Protein AF-A0A7S2FJP3-F1 (afdb_monomer_lite)

Sequence (170 aa):
MGTSWVWESLALGKLGFIDVAELRDFDWNAQHQTYGTPLIAILLGKLCKKGDSDSDSDSADEDNILIDFVTNNQAQKQARLDLLKLAVQRGADPNVKAPQSFSCTRQWWKIGAADIQESKTRTITFRDFSAFSVVVKCVETFELMESVHDWKAECEFLESAMRILNSYSG

pLDDT: mean 87.48, std 15.03, range [44.12, 98.56]

Foldseek 3Di:
DDCVVVLLCLLLLVLVVNVPDPCVVPDQLDADLEQFGSLSSLAQHDFAFDPPPPDPDPDPCRPTDGRHCVPDDPVSLVSSLVSLLVSLVVPNQQQRWHDQSHKDKDKDWDDDPPPQDIDIFDIDIGGRDGSLRVLVVVLVRVVVCCVRDPCPSVNVSSVSSVVSNVVRDD

Radius of gyration: 16.41 Å; chains: 1; bounding box: 38×40×43 Å

Secondary structure (DSSP, 8-state):
--THHHHHHHHTT-HHHHHHS--TT--TT--BTTTBSHHHHHHH-EEE-TTTTT-----S---PEEESTTT--HHHHHHHHHHHHHHHHTT--TTPBPPTT--EEE--EEPPSTTS--EEPPPEEESS-BHHHHHHHHHHHHHTTTTTS--HHHHHHHHHHHHHHHT---

Structure (mmCIF, N/CA/C/O backbone):
data_AF-A0A7S2FJP3-F1
#
_entry.id   AF-A0A7S2FJP3-F1
#
loop_
_atom_site.group_PDB
_atom_site.id
_atom_site.type_symbol
_atom_site.label_atom_id
_atom_site.label_alt_id
_atom_site.label_comp_id
_atom_site.label_asym_id
_atom_site.label_entity_id
_atom_site.label_seq_id
_atom_site.pdbx_PDB_ins_code
_atom_site.Cartn_x
_atom_site.Cartn_y
_atom_site.Cartn_z
_atom_site.occupancy
_atom_site.B_iso_or_equiv
_atom_site.auth_seq_id
_atom_site.auth_comp_id
_atom_site.auth_asym_id
_atom_site.auth_atom_id
_atom_site.pdbx_PDB_model_num
ATOM 1 N N . MET A 1 1 ? -7.120 -13.353 21.580 1.00 44.78 1 MET A N 1
ATOM 2 C CA . MET A 1 1 ? -6.351 -13.789 20.395 1.00 44.78 1 MET A CA 1
ATOM 3 C C . MET A 1 1 ? -6.359 -12.626 19.424 1.00 44.78 1 MET A C 1
ATOM 5 O O . MET A 1 1 ? -7.431 -12.235 18.989 1.00 44.78 1 MET A O 1
ATOM 9 N N . GLY A 1 2 ? -5.214 -11.957 19.282 1.00 60.50 2 GLY A N 1
ATOM 10 C CA . GLY A 1 2 ? -5.136 -10.593 18.752 1.00 60.50 2 GLY A CA 1
ATOM 11 C C . GLY A 1 2 ? -5.492 -10.485 17.272 1.00 60.50 2 GLY A C 1
ATOM 12 O O . GLY A 1 2 ? -5.349 -11.443 16.517 1.00 60.50 2 GLY A O 1
ATOM 13 N N . THR A 1 3 ? -5.884 -9.285 16.851 1.00 76.94 3 THR A N 1
ATOM 14 C CA . THR A 1 3 ? -6.201 -8.868 15.471 1.00 76.94 3 THR A CA 1
ATOM 15 C C . THR A 1 3 ? -5.031 -9.005 14.477 1.00 76.94 3 THR A C 1
ATOM 17 O O . THR A 1 3 ? -5.090 -8.476 13.373 1.00 76.94 3 THR A O 1
ATOM 20 N N . SER A 1 4 ? -3.966 -9.739 14.825 1.00 85.81 4 SER A N 1
ATOM 21 C CA . SER A 1 4 ? -2.765 -9.951 14.006 1.00 85.81 4 SER A CA 1
ATOM 22 C C . SER A 1 4 ? -3.095 -10.518 12.626 1.00 85.81 4 SER A C 1
ATOM 24 O O . SER A 1 4 ? -2.546 -10.059 11.631 1.00 85.81 4 SER A O 1
ATOM 26 N N . TRP A 1 5 ? -4.035 -11.462 12.542 1.00 91.69 5 TRP A N 1
ATOM 27 C CA . TRP A 1 5 ? -4.440 -12.055 11.264 1.00 91.69 5 TRP A CA 1
ATOM 28 C C . TRP A 1 5 ? -5.091 -11.025 10.320 1.00 91.69 5 TRP A C 1
ATOM 30 O O . TRP A 1 5 ? -4.965 -11.145 9.099 1.00 91.69 5 TRP A O 1
ATOM 40 N N . VAL A 1 6 ? -5.755 -9.996 10.871 1.00 94.88 6 VAL A N 1
ATOM 41 C CA . VAL A 1 6 ? -6.368 -8.907 10.093 1.00 94.88 6 VAL A CA 1
ATOM 42 C C . VAL A 1 6 ? -5.268 -8.116 9.405 1.00 94.88 6 VAL A C 1
ATOM 44 O O . VAL A 1 6 ? -5.299 -7.949 8.192 1.00 94.88 6 VAL A O 1
ATOM 47 N N . TRP A 1 7 ? -4.246 -7.707 10.158 1.00 95.75 7 TRP A N 1
ATOM 48 C CA . TRP A 1 7 ? -3.090 -6.986 9.627 1.00 95.75 7 TRP A CA 1
ATOM 49 C C . TRP A 1 7 ? -2.373 -7.745 8.513 1.00 95.75 7 TRP A C 1
ATOM 51 O O . TRP A 1 7 ? -2.035 -7.167 7.480 1.00 95.75 7 TRP A O 1
ATOM 61 N N . GLU A 1 8 ? -2.184 -9.050 8.690 1.00 94.88 8 GLU A N 1
ATOM 62 C CA . GLU A 1 8 ? -1.587 -9.897 7.659 1.00 94.88 8 GLU A CA 1
ATOM 63 C C . GLU A 1 8 ? -2.459 -9.989 6.412 1.00 94.88 8 GLU A C 1
ATOM 65 O O . GLU A 1 8 ? -1.959 -9.862 5.297 1.00 94.88 8 GLU A O 1
ATOM 70 N N . SER A 1 9 ? -3.768 -10.157 6.591 1.00 95.50 9 SER A N 1
ATOM 71 C CA . SER A 1 9 ? -4.726 -10.221 5.488 1.00 95.50 9 SER A CA 1
ATOM 72 C C . SER A 1 9 ? -4.775 -8.907 4.704 1.00 95.50 9 SER A C 1
ATOM 74 O O . SER A 1 9 ? -4.805 -8.933 3.472 1.00 95.50 9 SER A O 1
ATOM 76 N N . LEU A 1 10 ? -4.706 -7.767 5.401 1.00 97.31 10 LEU A N 1
ATOM 77 C CA . LEU A 1 10 ? -4.586 -6.439 4.799 1.00 97.31 10 LEU A CA 1
ATOM 78 C C . LEU A 1 10 ? -3.302 -6.325 3.970 1.00 97.31 10 LEU A C 1
ATOM 80 O O . LEU A 1 10 ? -3.359 -5.996 2.784 1.00 97.31 10 LEU A O 1
ATOM 84 N N . ALA A 1 11 ? -2.154 -6.674 4.553 1.00 97.12 11 ALA A N 1
ATOM 85 C CA . ALA A 1 11 ? -0.864 -6.593 3.873 1.00 97.12 11 ALA A CA 1
ATOM 86 C C . ALA A 1 11 ? -0.758 -7.546 2.667 1.00 97.12 11 ALA A C 1
ATOM 88 O O . ALA A 1 11 ? -0.177 -7.211 1.634 1.00 97.12 11 ALA A O 1
ATOM 89 N N . LEU A 1 12 ? -1.383 -8.718 2.740 1.00 95.81 12 LEU A N 1
ATOM 90 C CA . LEU A 1 12 ? -1.424 -9.687 1.646 1.00 95.81 12 LEU A CA 1
ATOM 91 C C . LEU A 1 12 ? -2.493 -9.380 0.580 1.00 95.81 12 LEU A C 1
ATOM 93 O O . LEU A 1 12 ? -2.575 -10.114 -0.405 1.00 95.81 12 LEU A O 1
ATOM 97 N N . GLY A 1 13 ? -3.311 -8.334 0.752 1.00 95.75 13 GLY A N 1
ATOM 98 C CA . GLY A 1 13 ? -4.371 -7.976 -0.197 1.00 95.75 13 GLY A CA 1
ATOM 99 C C . GLY A 1 13 ? -5.520 -8.992 -0.251 1.00 95.75 13 GLY A C 1
ATOM 100 O O . GLY A 1 13 ? -6.121 -9.204 -1.303 1.00 95.75 13 GLY A O 1
ATOM 101 N N . LYS A 1 14 ? -5.818 -9.675 0.861 1.00 93.81 14 LYS A N 1
ATOM 102 C CA . LYS A 1 14 ? -6.804 -10.768 0.941 1.00 93.81 14 LYS A CA 1
ATOM 103 C C . LYS A 1 14 ? -8.235 -10.242 1.108 1.00 93.81 14 LYS A C 1
ATOM 105 O O . LYS A 1 14 ? -8.878 -10.500 2.124 1.00 93.81 14 LYS A O 1
ATOM 110 N N . LEU A 1 15 ? -8.748 -9.547 0.089 1.00 92.75 15 LEU A N 1
ATOM 111 C CA . LEU A 1 15 ? -10.088 -8.939 0.100 1.00 92.75 15 LEU A CA 1
ATOM 112 C C . LEU A 1 15 ? -11.187 -9.911 0.550 1.00 92.75 15 LEU A C 1
ATOM 114 O O . LEU A 1 15 ? -11.931 -9.593 1.468 1.00 92.75 15 LEU A O 1
ATOM 118 N N . GLY A 1 16 ? -11.243 -11.113 -0.034 1.00 87.75 16 GLY A N 1
ATOM 119 C CA . GLY A 1 16 ? -12.301 -12.084 0.267 1.00 87.75 16 GLY A CA 1
ATOM 120 C C . GLY A 1 16 ? -12.361 -12.533 1.731 1.00 87.75 16 GLY A C 1
ATOM 121 O O . GLY A 1 16 ? -13.436 -12.867 2.205 1.00 87.75 16 GLY A O 1
ATOM 122 N N . PHE A 1 17 ? -11.239 -12.507 2.461 1.00 87.75 17 PHE A N 1
ATOM 123 C CA . PHE A 1 17 ? -11.218 -12.814 3.897 1.00 87.75 17 PHE A CA 1
ATOM 124 C C . PHE A 1 17 ? -11.699 -11.634 4.744 1.00 87.75 17 PHE A C 1
ATOM 126 O O . PHE A 1 17 ? -12.381 -11.835 5.742 1.00 87.75 17 PHE A O 1
ATOM 133 N N . ILE A 1 18 ? -11.339 -10.409 4.353 1.00 90.00 18 ILE A N 1
ATOM 134 C CA . ILE A 1 18 ? -11.697 -9.189 5.085 1.00 90.00 18 ILE A CA 1
ATOM 135 C C . ILE A 1 18 ? -13.170 -8.827 4.879 1.00 90.00 18 ILE A C 1
ATOM 137 O O . ILE A 1 18 ? -13.827 -8.412 5.828 1.00 90.00 18 ILE A O 1
ATOM 141 N N . ASP A 1 19 ? -13.692 -8.999 3.665 1.00 86.06 19 ASP A N 1
ATOM 142 C CA . ASP A 1 19 ? -15.058 -8.604 3.309 1.00 86.06 19 ASP A CA 1
ATOM 143 C C . ASP A 1 19 ? -16.120 -9.411 4.074 1.00 86.06 19 ASP A C 1
ATOM 145 O O . ASP A 1 19 ? -17.102 -8.858 4.568 1.00 86.06 19 ASP A O 1
ATOM 149 N N . VAL A 1 20 ? -15.879 -10.713 4.258 1.00 83.38 20 VAL A N 1
ATOM 150 C CA . VAL A 1 20 ? -16.785 -11.610 4.998 1.00 83.38 20 VAL A CA 1
ATOM 151 C C . VAL A 1 20 ? -16.563 -11.591 6.511 1.00 83.38 20 VAL A C 1
ATOM 153 O O . VAL A 1 20 ? -17.386 -12.121 7.257 1.00 83.38 20 VAL A O 1
ATOM 156 N N . ALA A 1 21 ? -15.449 -11.028 6.980 1.00 86.12 21 ALA A N 1
ATOM 157 C CA . ALA A 1 21 ? -15.130 -11.003 8.397 1.00 86.12 21 ALA A CA 1
ATOM 158 C C . ALA A 1 21 ? -15.916 -9.914 9.135 1.00 86.12 21 ALA A C 1
ATOM 160 O O . ALA A 1 21 ? -15.996 -8.755 8.716 1.00 86.12 21 ALA A O 1
ATOM 161 N N . GLU A 1 22 ? -16.439 -10.263 10.309 1.00 84.62 22 GLU A N 1
ATOM 162 C CA . GLU A 1 22 ? -17.074 -9.295 11.194 1.00 84.62 22 GLU A CA 1
ATOM 163 C C . GLU A 1 22 ? -16.008 -8.493 11.957 1.00 84.62 22 GLU A C 1
ATOM 165 O O . GLU A 1 22 ? -15.572 -8.850 13.046 1.00 84.62 22 GLU A O 1
ATOM 170 N N . LEU A 1 23 ? -15.562 -7.396 11.346 1.00 87.31 23 LEU A N 1
ATOM 171 C CA . LEU A 1 23 ? -14.504 -6.516 11.857 1.00 87.31 23 LEU A CA 1
ATOM 172 C C . LEU A 1 23 ? -15.057 -5.259 12.545 1.00 87.31 23 LEU A C 1
ATOM 174 O O . LEU A 1 23 ? -14.519 -4.169 12.366 1.00 87.31 23 LEU A O 1
ATOM 178 N N . ARG A 1 24 ? -16.158 -5.387 13.299 1.00 82.31 24 ARG A N 1
ATOM 179 C CA . ARG A 1 24 ? -16.790 -4.238 13.983 1.00 82.31 24 ARG A CA 1
ATOM 180 C C . ARG A 1 24 ? -15.873 -3.601 15.024 1.00 82.31 24 ARG A C 1
ATOM 182 O O . ARG A 1 24 ? -15.853 -2.384 15.142 1.00 82.31 24 ARG A O 1
ATOM 189 N N . ASP A 1 25 ? -15.096 -4.428 15.717 1.00 86.88 25 ASP A N 1
ATOM 190 C CA . ASP A 1 25 ? -14.187 -3.994 16.782 1.00 86.88 25 ASP A CA 1
ATOM 191 C C . ASP A 1 25 ? -12.763 -3.714 16.273 1.00 86.88 25 ASP A C 1
ATOM 193 O O . ASP A 1 25 ? -11.869 -3.387 17.054 1.00 86.88 25 ASP A O 1
ATOM 197 N N . PHE A 1 26 ? -12.514 -3.880 14.968 1.00 93.56 26 PHE A N 1
ATOM 198 C CA . PHE A 1 26 ? -11.219 -3.547 14.392 1.00 93.56 26 PHE A CA 1
ATOM 199 C C . PHE A 1 26 ? -11.119 -2.034 14.209 1.00 93.56 26 PHE A C 1
ATOM 201 O O . PHE A 1 26 ? -11.874 -1.437 13.442 1.00 93.56 26 PHE A O 1
ATOM 208 N N . ASP A 1 27 ? -10.163 -1.422 14.899 1.00 95.75 27 ASP A N 1
ATOM 209 C CA . ASP A 1 27 ? -9.850 -0.011 14.726 1.00 95.75 27 ASP A CA 1
ATOM 210 C C . ASP A 1 27 ? -9.119 0.213 13.390 1.00 95.75 27 ASP A C 1
ATOM 212 O O . ASP A 1 27 ? -7.941 -0.113 13.225 1.00 95.75 27 ASP A O 1
ATOM 216 N N . TRP A 1 28 ? -9.837 0.792 12.426 1.00 96.19 28 TRP A N 1
ATOM 217 C CA . TRP A 1 28 ? -9.341 1.116 11.086 1.00 96.19 28 TRP A CA 1
ATOM 218 C C . TRP A 1 28 ? -8.311 2.257 11.058 1.00 96.19 28 TRP A C 1
ATOM 220 O O . TRP A 1 28 ? -7.692 2.491 10.019 1.00 96.19 28 TRP A O 1
ATOM 230 N N . ASN A 1 29 ? -8.082 2.916 12.195 1.00 97.06 29 ASN A N 1
ATOM 231 C CA . ASN A 1 29 ? -7.054 3.935 12.400 1.00 97.06 29 ASN A CA 1
ATOM 232 C C . ASN A 1 29 ? -5.948 3.471 13.357 1.00 97.06 29 ASN A C 1
ATOM 234 O O . ASN A 1 29 ? -5.076 4.262 13.727 1.00 97.06 29 ASN A O 1
ATOM 238 N N . ALA A 1 30 ? -5.948 2.188 13.730 1.00 96.56 30 ALA A N 1
ATOM 239 C CA . ALA A 1 30 ? -4.948 1.631 14.621 1.00 96.56 30 ALA A CA 1
ATOM 240 C C . ALA A 1 30 ? -3.529 1.801 14.065 1.00 96.56 30 ALA A C 1
ATOM 242 O O . ALA A 1 30 ? -3.273 1.746 12.860 1.00 96.56 30 ALA A O 1
ATOM 243 N N . GLN A 1 31 ? -2.579 1.941 14.981 1.00 96.06 31 GLN A N 1
ATOM 244 C CA . GLN A 1 31 ? -1.157 2.004 14.677 1.00 96.06 31 GLN A CA 1
ATOM 245 C C . GLN A 1 31 ? -0.485 0.672 15.019 1.00 96.06 31 GLN A C 1
ATOM 247 O O . GLN A 1 31 ? -0.681 0.120 16.100 1.00 96.06 31 GLN A O 1
ATOM 252 N N . HIS A 1 32 ? 0.343 0.161 14.109 1.00 95.38 32 HIS A N 1
ATOM 253 C CA . HIS A 1 32 ? 1.038 -1.113 14.260 1.00 95.38 32 HIS A CA 1
ATOM 254 C C . HIS A 1 32 ? 2.523 -0.980 13.918 1.00 95.38 32 HIS A C 1
ATOM 256 O O . HIS A 1 32 ? 2.885 -0.512 12.841 1.00 95.38 32 HIS A O 1
ATOM 262 N N . GLN A 1 33 ? 3.401 -1.466 14.799 1.00 94.56 33 GLN A N 1
ATOM 263 C CA . GLN A 1 33 ? 4.860 -1.345 14.640 1.00 94.56 33 GLN A CA 1
ATOM 264 C C . GLN A 1 33 ? 5.405 -1.981 13.347 1.00 94.56 33 GLN A C 1
ATOM 266 O O . GLN A 1 33 ? 6.390 -1.511 12.794 1.00 94.56 33 GLN A O 1
ATOM 271 N N . THR A 1 34 ? 4.759 -3.036 12.842 1.00 93.56 34 THR A N 1
ATOM 272 C CA . THR A 1 34 ? 5.198 -3.757 11.629 1.00 93.56 34 THR A CA 1
ATOM 273 C C . THR A 1 34 ? 4.519 -3.267 10.352 1.00 93.56 34 THR A C 1
ATOM 275 O O . THR A 1 34 ? 5.114 -3.341 9.284 1.00 93.56 34 THR A O 1
ATOM 278 N N . TYR A 1 35 ? 3.278 -2.781 10.445 1.00 95.94 35 TYR A N 1
ATOM 279 C CA . TYR A 1 35 ? 2.415 -2.543 9.277 1.00 95.94 35 TYR A CA 1
ATOM 280 C C . TYR A 1 35 ? 2.033 -1.067 9.096 1.00 95.94 35 TYR A C 1
ATOM 282 O O . TYR A 1 35 ? 1.489 -0.696 8.061 1.00 95.94 35 TYR A O 1
ATOM 290 N N . GLY A 1 36 ? 2.340 -0.211 10.073 1.00 96.94 36 GLY A N 1
ATOM 291 C CA . GLY A 1 36 ? 2.026 1.210 10.039 1.00 96.94 36 GLY A CA 1
ATOM 292 C C . GLY A 1 36 ? 0.577 1.451 10.436 1.00 96.94 36 GLY A C 1
ATOM 293 O O . GLY A 1 36 ? 0.259 1.439 11.620 1.00 96.94 36 GLY A O 1
ATOM 294 N N . THR A 1 37 ? -0.285 1.651 9.446 1.00 98.00 37 THR A N 1
ATOM 295 C CA . THR A 1 37 ? -1.746 1.789 9.577 1.00 98.00 37 THR A CA 1
ATOM 296 C C . THR A 1 37 ? -2.427 0.805 8.623 1.00 98.00 37 THR A C 1
ATOM 298 O O . THR A 1 37 ? -1.746 0.271 7.740 1.00 98.00 37 THR A O 1
ATOM 301 N N . PRO A 1 38 ? -3.740 0.529 8.734 1.00 98.00 38 PRO A N 1
ATOM 302 C CA . PRO A 1 38 ? -4.405 -0.428 7.847 1.00 98.00 38 PRO A CA 1
ATOM 303 C C . PRO A 1 38 ? -4.232 -0.085 6.362 1.00 98.00 38 PRO A C 1
ATOM 305 O O . PRO A 1 38 ? -3.941 -0.963 5.553 1.00 98.00 38 PRO A O 1
ATOM 308 N N . LEU A 1 39 ? -4.303 1.203 6.010 1.00 98.56 39 LEU A N 1
ATOM 309 C CA . LEU A 1 39 ? -4.079 1.676 4.641 1.00 98.56 39 LEU A CA 1
ATOM 310 C C . LEU A 1 39 ? -2.622 1.491 4.189 1.00 98.56 39 LEU A C 1
ATOM 312 O O . LEU A 1 39 ? -2.381 1.036 3.072 1.00 98.56 39 LEU A O 1
ATOM 316 N N . ILE A 1 40 ? -1.642 1.781 5.055 1.00 98.50 40 ILE A N 1
ATOM 317 C CA . ILE A 1 40 ? -0.216 1.566 4.747 1.00 98.50 40 ILE A CA 1
ATOM 318 C C . ILE A 1 40 ? 0.086 0.074 4.574 1.00 98.50 40 ILE A C 1
ATOM 320 O O . ILE A 1 40 ? 0.838 -0.284 3.668 1.00 98.50 40 ILE A O 1
ATOM 324 N N . ALA A 1 41 ? -0.533 -0.795 5.378 1.00 98.06 41 ALA A N 1
ATOM 325 C CA . ALA A 1 41 ? -0.404 -2.242 5.252 1.00 98.06 41 ALA A CA 1
ATOM 326 C C . ALA A 1 41 ? -0.842 -2.711 3.856 1.00 98.06 41 ALA A C 1
ATOM 328 O O . ALA A 1 41 ? -0.089 -3.403 3.170 1.00 98.06 41 ALA A O 1
ATOM 329 N N . ILE A 1 42 ? -2.026 -2.277 3.403 1.00 98.38 42 ILE A N 1
ATOM 330 C CA . ILE A 1 42 ? -2.559 -2.621 2.076 1.00 98.38 42 ILE A CA 1
ATOM 331 C C . ILE A 1 42 ? -1.639 -2.110 0.955 1.00 98.38 42 ILE A C 1
ATOM 333 O O . ILE A 1 42 ? -1.420 -2.827 -0.025 1.00 98.38 42 ILE A O 1
ATOM 337 N N . LEU A 1 43 ? -1.089 -0.899 1.096 1.00 98.25 43 LEU A N 1
ATOM 338 C CA . LEU A 1 43 ? -0.212 -0.279 0.098 1.00 98.25 43 LEU A CA 1
ATOM 339 C C . LEU A 1 43 ? 1.162 -0.956 0.009 1.00 98.25 43 LEU A C 1
ATOM 341 O O . LEU A 1 43 ? 1.591 -1.320 -1.080 1.00 98.25 43 LEU A O 1
ATOM 345 N N . LEU A 1 44 ? 1.868 -1.116 1.131 1.00 97.00 44 LEU A N 1
ATOM 346 C CA . LEU A 1 44 ? 3.276 -1.547 1.147 1.00 97.00 44 LEU A CA 1
ATOM 347 C C . LEU A 1 44 ? 3.473 -3.062 1.191 1.00 97.00 44 LEU A C 1
ATOM 349 O O . LEU A 1 44 ? 4.604 -3.545 1.048 1.00 97.00 44 LEU A O 1
ATOM 353 N N . GLY A 1 45 ? 2.392 -3.801 1.416 1.00 95.94 45 GLY A N 1
ATOM 354 C CA . GLY A 1 45 ? 2.411 -5.248 1.392 1.00 95.94 45 GLY A CA 1
ATOM 355 C C . GLY A 1 45 ? 3.227 -5.886 2.516 1.00 95.94 45 GLY A C 1
ATOM 356 O O . GLY A 1 45 ? 3.535 -5.262 3.535 1.00 95.94 45 GLY A O 1
ATOM 357 N N . LYS A 1 46 ? 3.592 -7.157 2.325 1.00 92.25 46 LYS A N 1
ATOM 358 C CA . LYS A 1 46 ? 4.336 -7.965 3.305 1.00 92.25 46 LYS A CA 1
ATOM 359 C C . LYS A 1 46 ? 5.537 -8.647 2.648 1.00 92.25 46 LYS A C 1
ATOM 361 O O . LYS A 1 46 ? 5.439 -9.118 1.517 1.00 92.25 46 LYS A O 1
ATOM 366 N N . LEU A 1 47 ? 6.651 -8.711 3.378 1.00 87.38 47 LEU A N 1
ATOM 367 C CA . LEU A 1 47 ? 7.757 -9.624 3.083 1.00 87.38 47 LEU A CA 1
ATOM 368 C C . LEU A 1 47 ? 7.433 -10.986 3.703 1.00 87.38 47 LEU A C 1
ATOM 370 O O . LEU A 1 47 ? 7.196 -11.074 4.909 1.00 87.38 47 LEU A O 1
ATOM 374 N N . CYS A 1 48 ? 7.395 -12.023 2.878 1.00 83.25 48 CYS A N 1
ATOM 375 C CA . CYS A 1 48 ? 7.119 -13.395 3.280 1.00 83.25 48 CYS A CA 1
ATOM 376 C C . CYS A 1 48 ? 8.386 -14.236 3.149 1.00 83.25 48 CYS A C 1
ATOM 378 O O . CYS A 1 48 ? 9.071 -14.148 2.132 1.00 83.25 48 CYS A O 1
ATOM 380 N N . LYS A 1 49 ? 8.665 -15.090 4.134 1.00 77.19 49 LYS A N 1
ATOM 381 C CA . LYS A 1 49 ? 9.724 -16.093 4.012 1.00 77.19 49 LYS A CA 1
ATOM 382 C C . LYS A 1 49 ? 9.297 -17.168 3.012 1.00 77.19 49 LYS A C 1
ATOM 384 O O . LYS A 1 49 ? 8.144 -17.605 3.014 1.00 77.19 49 LYS A O 1
ATOM 389 N N . LYS A 1 50 ? 10.212 -17.606 2.150 1.00 59.59 50 LYS A N 1
ATOM 390 C CA . LYS A 1 50 ? 9.994 -18.774 1.289 1.00 59.59 50 LYS A CA 1
ATOM 391 C C . LYS A 1 50 ? 10.116 -20.027 2.157 1.00 59.59 50 LY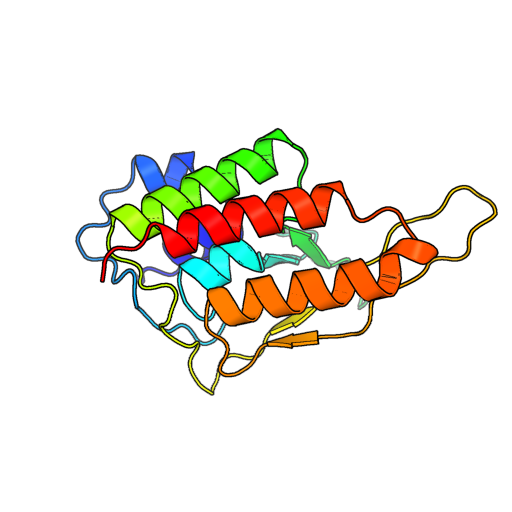S A C 1
ATOM 393 O O . LYS A 1 50 ? 11.222 -20.389 2.527 1.00 59.59 50 LYS A O 1
ATOM 398 N N . GLY A 1 51 ? 8.985 -20.651 2.495 1.00 54.38 51 GLY A N 1
ATOM 399 C CA . GLY A 1 51 ? 8.969 -21.891 3.282 1.00 54.38 51 GLY A CA 1
ATOM 400 C C . GLY A 1 51 ? 8.134 -21.898 4.567 1.00 54.38 51 GLY A C 1
ATOM 401 O O . GLY A 1 51 ? 8.413 -22.726 5.421 1.00 54.38 51 GLY A O 1
ATOM 402 N N . ASP A 1 52 ? 7.065 -21.097 4.700 1.00 50.94 52 ASP A N 1
ATOM 403 C CA . ASP A 1 52 ? 6.024 -21.272 5.753 1.00 50.94 52 ASP A CA 1
ATOM 404 C C . ASP A 1 52 ? 5.236 -22.618 5.635 1.00 50.94 52 ASP A C 1
ATOM 406 O O . ASP A 1 52 ? 4.090 -22.753 6.061 1.00 50.94 52 ASP A O 1
ATOM 410 N N . SER A 1 53 ? 5.863 -23.637 5.043 1.00 47.75 53 SER A N 1
ATOM 411 C CA . SER A 1 53 ? 5.518 -25.052 5.072 1.00 47.75 53 SER A CA 1
ATOM 412 C C . SER A 1 53 ? 6.728 -25.821 5.622 1.00 47.75 53 SER A C 1
ATOM 414 O O . SER A 1 53 ? 7.604 -26.179 4.842 1.00 47.75 53 SER A O 1
ATOM 416 N N . ASP A 1 54 ? 6.789 -26.020 6.942 1.00 44.12 54 ASP A N 1
ATOM 417 C CA . ASP A 1 54 ? 7.586 -27.020 7.685 1.00 44.12 54 ASP A CA 1
ATOM 418 C C . ASP A 1 54 ? 8.898 -27.532 7.043 1.00 44.12 54 ASP A C 1
ATOM 420 O O . ASP A 1 54 ? 9.131 -28.741 6.971 1.00 44.12 54 ASP A O 1
ATOM 424 N N . SER A 1 55 ? 9.782 -26.652 6.573 1.00 48.38 55 SER A N 1
ATOM 425 C CA . SER A 1 55 ? 11.082 -27.074 6.044 1.00 48.38 55 SER A CA 1
ATOM 426 C C . SER A 1 55 ? 12.215 -26.294 6.693 1.00 48.38 55 SER A C 1
ATOM 428 O O . SER A 1 55 ? 12.496 -25.159 6.306 1.00 48.38 55 SER A O 1
ATOM 430 N N . ASP A 1 56 ? 12.862 -26.946 7.662 1.00 47.66 56 ASP A N 1
ATOM 431 C CA . ASP A 1 56 ? 14.140 -26.557 8.256 1.00 47.66 56 ASP A CA 1
ATOM 432 C C . ASP A 1 56 ? 15.207 -26.464 7.154 1.00 47.66 56 ASP A C 1
ATOM 434 O O . ASP A 1 56 ? 15.752 -27.469 6.691 1.00 47.66 56 ASP A O 1
ATOM 438 N N . SER A 1 57 ? 15.483 -25.248 6.692 1.00 47.59 57 SER A N 1
ATOM 439 C CA . SER A 1 57 ? 16.546 -24.961 5.732 1.00 47.59 57 SER A CA 1
ATOM 440 C C . SER A 1 57 ? 17.375 -23.786 6.244 1.00 47.59 57 SER A C 1
ATOM 442 O O . SER A 1 57 ? 17.038 -22.632 6.002 1.00 47.59 57 SER A O 1
ATOM 444 N N . ASP A 1 58 ? 18.489 -24.092 6.914 1.00 48.50 58 ASP A N 1
ATOM 445 C CA . ASP A 1 58 ? 19.485 -23.151 7.466 1.00 48.50 58 ASP A CA 1
ATOM 446 C C . ASP A 1 58 ? 20.335 -22.427 6.390 1.00 48.50 58 ASP A C 1
ATOM 448 O O . ASP A 1 58 ? 21.521 -22.142 6.575 1.00 48.50 58 ASP A O 1
ATOM 452 N N . SER A 1 59 ? 19.764 -22.109 5.227 1.00 48.72 59 SER A N 1
ATOM 453 C CA . SER A 1 59 ? 20.437 -21.278 4.226 1.00 48.72 59 SER A CA 1
ATOM 454 C C . SER A 1 59 ? 20.195 -19.799 4.532 1.00 48.72 59 SER A C 1
ATOM 456 O O . SER A 1 59 ? 19.064 -19.329 4.458 1.00 48.72 59 SER A O 1
ATOM 458 N N . ALA A 1 60 ? 21.266 -19.051 4.813 1.00 48.75 60 ALA A N 1
ATOM 459 C CA . ALA A 1 60 ? 21.246 -17.609 5.101 1.00 48.75 60 ALA A CA 1
ATOM 460 C C . ALA A 1 60 ? 20.727 -16.716 3.946 1.00 48.75 60 ALA A C 1
ATOM 462 O O . ALA A 1 60 ? 20.560 -15.513 4.140 1.00 48.75 60 ALA A O 1
ATOM 463 N N . ASP A 1 61 ? 20.430 -17.312 2.788 1.00 50.12 61 ASP A N 1
ATOM 464 C CA . ASP A 1 61 ? 19.769 -16.703 1.632 1.00 50.12 61 ASP A CA 1
ATOM 465 C C . ASP A 1 61 ? 18.304 -17.184 1.533 1.00 50.12 61 ASP A C 1
ATOM 467 O O . ASP A 1 61 ? 17.870 -17.746 0.528 1.00 50.12 61 ASP A O 1
ATOM 471 N N . GLU A 1 62 ? 17.518 -17.018 2.604 1.00 53.28 62 GLU A N 1
ATOM 472 C CA . GLU A 1 62 ? 16.060 -17.180 2.530 1.00 53.28 62 GLU A CA 1
ATOM 473 C C . GLU A 1 62 ? 15.502 -16.133 1.546 1.00 53.28 62 GLU A C 1
ATOM 475 O O . GLU A 1 62 ? 15.416 -14.946 1.876 1.00 53.28 62 GLU A O 1
ATOM 480 N N . ASP A 1 63 ? 15.126 -16.560 0.334 1.00 62.19 63 ASP A N 1
ATOM 481 C CA . ASP A 1 63 ? 14.473 -15.717 -0.677 1.00 62.19 63 ASP A CA 1
ATOM 482 C C . ASP A 1 63 ? 13.163 -15.136 -0.110 1.00 62.19 63 ASP A C 1
ATOM 484 O O . ASP A 1 63 ? 12.082 -15.714 -0.248 1.00 62.19 63 ASP A O 1
ATOM 488 N N . ASN A 1 64 ? 13.224 -13.986 0.556 1.00 74.75 64 ASN A N 1
ATOM 489 C CA . ASN A 1 64 ? 12.022 -13.301 1.006 1.00 74.75 64 ASN A CA 1
ATOM 490 C C . ASN A 1 64 ? 11.230 -12.831 -0.221 1.00 74.75 64 ASN A C 1
ATOM 492 O O . ASN A 1 64 ? 11.713 -12.032 -1.023 1.00 74.75 64 ASN A O 1
ATOM 496 N N . ILE A 1 65 ? 9.992 -13.301 -0.360 1.00 84.31 65 ILE A N 1
ATOM 497 C CA . ILE A 1 65 ? 9.086 -12.887 -1.428 1.00 84.31 65 ILE A CA 1
ATOM 498 C C . ILE A 1 65 ? 8.318 -11.660 -0.945 1.00 84.31 65 ILE A C 1
ATOM 500 O O . ILE A 1 65 ? 7.564 -11.718 0.029 1.00 84.31 65 ILE A O 1
ATOM 504 N N . LEU A 1 66 ? 8.490 -10.538 -1.640 1.00 89.25 66 LEU A N 1
ATOM 505 C CA . LEU A 1 66 ? 7.679 -9.346 -1.422 1.00 89.25 66 LEU A CA 1
ATOM 506 C C . LEU A 1 66 ? 6.336 -9.503 -2.138 1.00 89.25 66 LEU A C 1
ATOM 508 O O . LEU A 1 66 ? 6.290 -9.663 -3.357 1.00 89.25 66 LEU A O 1
ATOM 512 N N . ILE A 1 67 ? 5.239 -9.435 -1.387 1.00 92.75 67 ILE A N 1
ATOM 513 C CA . ILE A 1 67 ? 3.880 -9.431 -1.932 1.00 92.75 67 ILE A CA 1
ATOM 514 C C . ILE A 1 67 ? 3.313 -8.023 -1.770 1.00 92.75 67 ILE A C 1
ATOM 516 O O . ILE A 1 67 ? 2.833 -7.663 -0.693 1.00 92.75 67 ILE A O 1
ATOM 520 N N . ASP A 1 68 ? 3.348 -7.241 -2.846 1.00 95.62 68 ASP A N 1
ATOM 521 C CA . ASP A 1 68 ? 2.879 -5.855 -2.889 1.00 95.62 68 ASP A CA 1
ATOM 522 C C . ASP A 1 68 ? 2.326 -5.484 -4.275 1.00 95.62 68 ASP A C 1
ATOM 524 O O . ASP A 1 68 ? 2.168 -6.336 -5.145 1.00 95.62 68 ASP A O 1
ATOM 528 N N . PHE A 1 69 ? 2.004 -4.210 -4.494 1.00 95.00 69 PHE A N 1
ATOM 529 C CA . PHE A 1 69 ? 1.450 -3.756 -5.768 1.00 95.00 69 PHE A CA 1
ATOM 530 C C . PHE A 1 69 ? 2.424 -3.857 -6.953 1.00 95.00 69 PHE A C 1
ATOM 532 O O . PHE A 1 69 ? 1.955 -3.854 -8.083 1.00 95.00 69 PHE A O 1
ATOM 539 N N . VAL A 1 70 ? 3.738 -3.969 -6.740 1.00 94.62 70 VAL A N 1
ATOM 540 C CA . VAL A 1 70 ? 4.715 -4.132 -7.828 1.00 94.62 70 VAL A CA 1
ATOM 541 C C . VAL A 1 70 ? 4.769 -5.588 -8.284 1.00 94.62 70 VAL A C 1
ATOM 543 O O . VAL A 1 70 ? 4.793 -5.860 -9.481 1.00 94.62 70 VAL A O 1
ATOM 546 N N . THR A 1 71 ? 4.747 -6.539 -7.346 1.00 93.12 71 THR A N 1
ATOM 547 C CA . THR A 1 71 ? 4.807 -7.980 -7.664 1.00 93.12 71 THR A CA 1
ATOM 548 C C . THR A 1 71 ? 3.446 -8.594 -7.990 1.00 93.12 71 THR A C 1
ATOM 550 O O . THR A 1 71 ? 3.357 -9.746 -8.414 1.00 93.12 71 THR A O 1
ATOM 553 N N . ASN A 1 72 ? 2.364 -7.846 -7.780 1.00 93.94 72 ASN A N 1
ATOM 554 C CA . ASN A 1 72 ? 1.002 -8.297 -8.024 1.00 93.94 72 ASN A CA 1
ATOM 555 C C . ASN A 1 72 ? 0.607 -8.228 -9.501 1.00 93.94 72 ASN A C 1
ATOM 557 O O . ASN A 1 72 ? 0.847 -7.243 -10.199 1.00 93.94 72 ASN A O 1
ATOM 561 N N . ASN A 1 73 ? -0.092 -9.269 -9.952 1.00 94.62 73 ASN A N 1
ATOM 562 C CA . ASN A 1 73 ? -0.769 -9.255 -11.243 1.00 94.62 73 ASN A CA 1
ATOM 563 C C . ASN A 1 73 ? -1.997 -8.324 -11.223 1.00 94.62 73 ASN A C 1
ATOM 565 O O . ASN A 1 73 ? -2.398 -7.809 -10.177 1.00 94.62 73 ASN A O 1
ATOM 569 N N . GLN A 1 74 ? -2.637 -8.144 -12.381 1.00 95.12 74 GLN A N 1
ATOM 570 C CA . GLN A 1 74 ? -3.765 -7.219 -12.523 1.00 95.12 74 GLN A CA 1
ATOM 571 C C . GLN A 1 74 ? -4.929 -7.507 -11.561 1.00 95.12 74 GLN A C 1
ATOM 573 O O . GLN A 1 74 ? -5.471 -6.583 -10.957 1.00 95.12 74 GLN A O 1
ATOM 578 N N . ALA A 1 75 ? -5.304 -8.777 -11.381 1.00 96.00 75 ALA A N 1
ATOM 579 C CA . ALA A 1 75 ? -6.404 -9.149 -10.491 1.00 96.00 75 ALA A CA 1
ATOM 580 C C . ALA A 1 75 ? -6.064 -8.865 -9.018 1.00 96.00 75 ALA A C 1
ATOM 582 O O . ALA A 1 75 ? -6.903 -8.381 -8.261 1.00 96.00 75 ALA A O 1
ATOM 583 N N . GLN A 1 76 ? -4.818 -9.117 -8.617 1.00 96.31 76 GLN A N 1
ATOM 584 C CA . GLN A 1 76 ? -4.332 -8.835 -7.266 1.00 96.31 76 GLN A CA 1
ATOM 585 C C . GLN A 1 76 ? -4.226 -7.325 -6.997 1.00 96.31 76 GLN A C 1
ATOM 587 O O . GLN A 1 76 ? -4.616 -6.869 -5.923 1.00 96.31 76 GLN A O 1
ATOM 592 N N . LYS A 1 77 ? -3.773 -6.534 -7.982 1.00 97.44 77 LYS A N 1
ATOM 593 C CA . LYS A 1 77 ? -3.794 -5.063 -7.922 1.00 97.44 77 LYS A CA 1
ATOM 594 C C . LYS A 1 77 ? -5.220 -4.547 -7.714 1.00 97.44 77 LYS A C 1
ATOM 596 O O . LYS A 1 77 ? -5.446 -3.748 -6.808 1.00 97.44 77 LYS A O 1
ATOM 601 N N . GLN A 1 78 ? -6.190 -5.053 -8.479 1.00 97.69 78 GLN A N 1
ATOM 602 C CA . GLN A 1 78 ? -7.593 -4.666 -8.312 1.00 97.69 78 GLN A CA 1
ATOM 603 C C . GLN A 1 78 ? -8.121 -5.018 -6.914 1.00 97.69 78 GLN A C 1
ATOM 605 O O . GLN A 1 78 ? -8.696 -4.161 -6.251 1.00 97.69 78 GLN A O 1
ATOM 610 N N . ALA A 1 79 ? -7.841 -6.227 -6.417 1.00 97.19 79 ALA A N 1
ATOM 611 C CA . ALA A 1 79 ? -8.251 -6.636 -5.073 1.00 97.19 79 ALA A CA 1
ATOM 612 C C . ALA A 1 79 ? -7.680 -5.723 -3.972 1.00 97.19 79 ALA A C 1
ATOM 614 O O . ALA A 1 79 ? -8.361 -5.451 -2.985 1.00 97.19 79 ALA A O 1
ATOM 615 N N . ARG A 1 80 ? -6.453 -5.207 -4.137 1.00 98.06 80 ARG A N 1
ATOM 616 C CA . ARG A 1 80 ? -5.880 -4.210 -3.216 1.00 98.06 80 ARG A CA 1
ATOM 617 C C . ARG A 1 80 ? -6.589 -2.862 -3.290 1.00 98.06 80 ARG A C 1
ATOM 619 O O . ARG A 1 80 ? -6.816 -2.262 -2.244 1.00 98.06 80 ARG A O 1
ATOM 626 N N . LEU A 1 81 ? -6.946 -2.386 -4.484 1.00 98.50 81 LEU A N 1
ATOM 627 C CA . LEU A 1 81 ? -7.718 -1.146 -4.637 1.00 98.50 81 LEU A CA 1
ATOM 628 C C . LEU A 1 81 ? -9.099 -1.274 -3.985 1.00 98.50 81 LEU A C 1
ATOM 630 O O . LEU A 1 81 ? -9.514 -0.392 -3.236 1.00 98.50 81 LEU A O 1
ATOM 634 N N . ASP A 1 82 ? -9.777 -2.397 -4.200 1.00 98.19 82 ASP A N 1
ATOM 635 C CA . ASP A 1 82 ? -11.069 -2.679 -3.573 1.00 98.19 82 ASP A CA 1
ATOM 636 C C . ASP A 1 82 ? -10.939 -2.759 -2.045 1.00 98.19 82 ASP A C 1
ATOM 638 O O . ASP A 1 82 ? -11.788 -2.246 -1.317 1.00 98.19 82 ASP A O 1
ATOM 642 N N . LEU A 1 83 ? -9.831 -3.316 -1.547 1.00 97.75 83 LEU A N 1
ATOM 643 C CA . LEU A 1 83 ? -9.535 -3.368 -0.119 1.00 97.75 83 LEU A CA 1
ATOM 644 C C . LEU A 1 83 ? -9.234 -1.985 0.480 1.00 97.75 83 LEU A C 1
ATOM 646 O O . LEU A 1 83 ? -9.691 -1.698 1.584 1.00 97.75 83 LEU A O 1
ATOM 650 N N . LEU A 1 84 ? -8.529 -1.103 -0.241 1.00 98.19 84 LEU A N 1
ATOM 651 C CA . LEU A 1 84 ? -8.363 0.303 0.156 1.00 98.19 84 LEU A CA 1
ATOM 652 C C . LEU A 1 84 ? -9.714 1.008 0.238 1.00 98.19 84 LEU A C 1
ATOM 654 O O . LEU A 1 84 ? -9.992 1.700 1.215 1.00 98.19 84 LEU A O 1
ATOM 658 N N . LYS A 1 85 ? -10.567 0.808 -0.770 1.00 97.62 85 LYS A N 1
ATOM 659 C CA . LYS A 1 85 ? -11.906 1.395 -0.809 1.00 97.62 85 LYS A CA 1
ATOM 660 C C . LYS A 1 85 ? -12.749 0.916 0.368 1.00 97.62 85 LYS A C 1
ATOM 662 O O . LYS A 1 85 ? -13.377 1.739 1.027 1.00 97.62 85 LYS A O 1
ATOM 667 N N . LEU A 1 86 ? -12.718 -0.383 0.663 1.00 96.12 86 LEU A N 1
ATOM 668 C CA . LEU A 1 86 ? -13.389 -0.955 1.826 1.00 96.12 86 LEU A CA 1
ATOM 669 C C . LEU A 1 86 ? -12.864 -0.334 3.126 1.00 96.12 86 LEU A C 1
ATOM 671 O O . LEU A 1 86 ? -13.662 0.119 3.938 1.00 96.12 86 LEU A O 1
ATOM 675 N N . ALA A 1 87 ? -11.545 -0.257 3.316 1.00 96.75 87 ALA A N 1
ATOM 676 C CA . ALA A 1 87 ? -10.956 0.326 4.520 1.00 96.75 87 ALA A CA 1
ATOM 677 C C . ALA A 1 87 ? -11.386 1.791 4.728 1.00 96.75 87 ALA A C 1
ATOM 679 O O . ALA A 1 87 ? -11.811 2.155 5.823 1.00 96.75 87 ALA A O 1
ATOM 680 N N . VAL A 1 88 ? -11.364 2.610 3.669 1.00 97.19 88 VAL A N 1
ATOM 681 C CA . VAL A 1 88 ? -11.848 4.003 3.706 1.00 97.19 88 VAL A CA 1
ATOM 682 C C . VAL A 1 88 ? -13.342 4.064 4.046 1.00 97.19 88 VAL A C 1
ATOM 684 O O . VAL A 1 88 ? -13.742 4.840 4.908 1.00 97.19 88 VAL A O 1
ATOM 687 N N . GLN A 1 89 ? -14.175 3.204 3.451 1.00 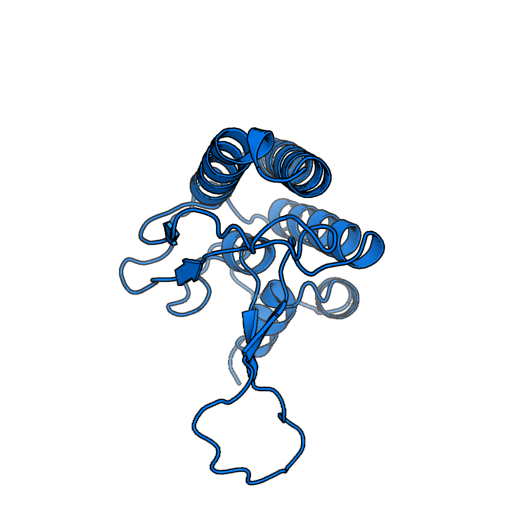94.50 89 GLN A N 1
ATOM 688 C CA . GLN A 1 89 ? -15.609 3.113 3.777 1.00 94.50 89 GLN A CA 1
ATOM 689 C C . GLN A 1 89 ? -15.875 2.698 5.230 1.00 94.50 89 GLN A C 1
ATOM 691 O O . GLN A 1 89 ? -16.922 3.030 5.783 1.00 94.50 89 GLN A O 1
ATOM 696 N N . ARG A 1 90 ? -14.942 1.969 5.850 1.00 94.00 90 ARG A N 1
ATOM 697 C CA . ARG A 1 90 ? -14.993 1.582 7.264 1.00 94.00 90 ARG A CA 1
ATOM 698 C C . ARG A 1 90 ? -14.372 2.630 8.200 1.00 94.00 90 ARG A C 1
ATOM 700 O O . ARG A 1 90 ? -14.295 2.383 9.399 1.00 94.00 90 ARG A O 1
ATOM 707 N N . GLY A 1 91 ? -13.979 3.794 7.680 1.00 95.06 91 GLY A N 1
ATOM 708 C CA . GLY A 1 91 ? -13.501 4.928 8.471 1.00 95.06 91 GLY A CA 1
ATOM 709 C C . GLY A 1 91 ? -11.986 4.995 8.657 1.00 95.06 91 GLY A C 1
ATOM 710 O O . GLY A 1 91 ? -11.531 5.713 9.544 1.00 95.06 91 GLY A O 1
ATOM 711 N N . ALA A 1 92 ? -11.197 4.265 7.860 1.00 97.00 92 ALA A N 1
ATOM 712 C CA . ALA A 1 92 ? -9.749 4.464 7.832 1.00 97.00 92 ALA A CA 1
ATOM 713 C C . ALA A 1 92 ? -9.416 5.854 7.261 1.00 97.00 92 ALA A C 1
ATOM 715 O O . ALA A 1 92 ? -9.751 6.143 6.112 1.00 97.00 92 ALA A O 1
ATOM 716 N N . ASP A 1 93 ? -8.726 6.683 8.041 1.00 97.69 93 ASP A N 1
ATOM 717 C CA . ASP A 1 93 ? -8.281 8.022 7.662 1.00 97.69 93 ASP A CA 1
ATOM 718 C C . ASP A 1 93 ? -6.901 7.954 6.973 1.00 97.69 93 ASP A C 1
ATOM 720 O O . ASP A 1 93 ? -5.898 7.569 7.591 1.00 97.69 93 ASP A O 1
ATOM 724 N N . PRO A 1 94 ? -6.798 8.359 5.694 1.00 98.00 94 PRO A N 1
ATOM 725 C CA . PRO A 1 94 ? -5.540 8.380 4.950 1.00 98.00 94 PRO A CA 1
ATOM 726 C C . PRO A 1 94 ? -4.455 9.305 5.517 1.00 98.00 94 PRO A C 1
ATOM 728 O O . PRO A 1 94 ? -3.293 9.171 5.121 1.00 98.00 94 PRO A O 1
ATOM 731 N N . ASN A 1 95 ? -4.813 10.243 6.402 1.00 97.62 95 ASN A N 1
ATOM 732 C CA . ASN A 1 95 ? -3.901 11.197 7.033 1.00 97.62 95 ASN A CA 1
ATOM 733 C C . ASN A 1 95 ? -3.279 10.670 8.326 1.00 97.62 95 ASN A C 1
ATOM 735 O O . ASN A 1 95 ? -2.262 11.215 8.768 1.00 97.62 95 ASN A O 1
ATOM 739 N N . VAL A 1 96 ? -3.837 9.608 8.917 1.00 97.75 96 VAL A N 1
ATOM 740 C CA . VAL A 1 96 ? -3.247 8.985 10.102 1.00 97.75 96 VAL A CA 1
ATOM 741 C C . VAL A 1 96 ? -1.862 8.469 9.740 1.00 97.75 96 VAL A C 1
ATOM 743 O O . VAL A 1 96 ? -1.661 7.700 8.795 1.00 97.75 96 VAL A O 1
ATOM 746 N N . LYS A 1 97 ? -0.879 8.939 10.501 1.00 97.62 97 LYS A N 1
ATOM 747 C CA . LYS A 1 97 ? 0.517 8.561 10.331 1.00 97.62 97 LYS A CA 1
ATOM 748 C C . LYS A 1 97 ? 0.804 7.234 11.019 1.00 97.62 97 LYS A C 1
ATOM 750 O O . LYS A 1 97 ? 0.236 6.925 12.067 1.00 97.62 97 LYS A O 1
ATOM 755 N N . ALA A 1 98 ? 1.735 6.474 10.456 1.00 96.44 98 ALA A N 1
ATOM 756 C CA . ALA A 1 98 ? 2.321 5.326 11.129 1.00 96.44 98 ALA A CA 1
ATOM 757 C C . ALA A 1 98 ? 3.024 5.745 12.440 1.00 96.44 98 ALA A C 1
ATOM 759 O O . ALA A 1 98 ? 3.547 6.860 12.520 1.00 96.44 98 ALA A O 1
ATOM 760 N N . PRO A 1 99 ? 3.088 4.864 13.457 1.00 95.56 99 PRO A N 1
ATOM 761 C CA . PRO A 1 99 ? 3.774 5.178 14.707 1.00 95.56 99 PRO A CA 1
ATOM 762 C C . PRO A 1 99 ? 5.281 5.364 14.475 1.00 95.56 99 PRO A C 1
ATOM 764 O O . PRO A 1 99 ? 5.850 4.800 13.544 1.00 95.56 99 PRO A O 1
ATOM 767 N N . GLN A 1 100 ? 5.972 6.087 15.360 1.00 92.62 100 GLN A N 1
ATOM 768 C CA . GLN A 1 100 ? 7.424 6.313 15.233 1.00 92.62 100 GLN A CA 1
ATOM 769 C C . GLN A 1 100 ? 8.257 5.020 15.259 1.00 92.62 100 GLN A C 1
ATOM 771 O O . GLN A 1 100 ? 9.357 4.986 14.708 1.00 92.62 100 GLN A O 1
ATOM 776 N N . SER A 1 101 ? 7.737 3.964 15.894 1.00 94.31 101 SER A N 1
ATOM 777 C CA . SER A 1 101 ? 8.350 2.632 15.926 1.00 94.31 101 SER A CA 1
ATOM 778 C C . SER A 1 101 ? 8.226 1.876 14.602 1.00 94.31 101 SER A C 1
ATOM 780 O O . SER A 1 101 ? 8.972 0.923 14.382 1.00 94.31 101 SER A O 1
ATOM 782 N N . PHE A 1 102 ? 7.319 2.291 13.713 1.00 95.00 102 PHE A N 1
ATOM 783 C CA . PHE A 1 102 ? 7.202 1.716 12.383 1.00 95.00 102 PHE A CA 1
ATOM 784 C C . PHE A 1 102 ? 8.332 2.205 11.478 1.00 95.00 102 PHE A C 1
ATOM 786 O O . PHE A 1 102 ? 8.607 3.400 11.352 1.00 95.00 102 PHE A O 1
ATOM 793 N N . SER A 1 103 ? 8.969 1.250 10.809 1.00 94.88 103 SER A N 1
ATOM 794 C CA . SER A 1 103 ? 9.991 1.505 9.806 1.00 94.88 103 SER A CA 1
ATOM 795 C C . SER A 1 103 ? 9.903 0.423 8.745 1.00 94.88 103 SER A C 1
ATOM 797 O O . SER A 1 103 ? 10.118 -0.753 9.029 1.00 94.88 103 SER A O 1
ATOM 799 N N . CYS A 1 104 ? 9.608 0.819 7.514 1.00 94.19 104 CYS A N 1
ATOM 800 C CA . CYS A 1 104 ? 9.518 -0.097 6.388 1.00 94.19 104 CYS A CA 1
ATOM 801 C C . CYS A 1 104 ? 10.434 0.388 5.269 1.00 94.19 104 CYS A C 1
ATOM 803 O O . CYS A 1 104 ? 10.241 1.481 4.747 1.00 94.19 104 CYS A O 1
ATOM 805 N N . THR A 1 105 ? 11.423 -0.418 4.890 1.00 94.62 105 THR A N 1
ATOM 806 C CA . THR A 1 105 ? 12.321 -0.098 3.776 1.00 94.62 105 THR A CA 1
ATOM 807 C C . THR A 1 105 ? 11.906 -0.870 2.528 1.00 94.62 105 THR A C 1
ATOM 809 O O . THR A 1 105 ? 11.581 -2.060 2.599 1.00 94.62 105 THR A O 1
ATOM 812 N N . ARG A 1 106 ? 11.873 -0.185 1.382 1.00 94.75 106 ARG A N 1
ATOM 813 C CA . ARG A 1 106 ? 11.558 -0.767 0.075 1.00 94.75 106 ARG A CA 1
ATOM 814 C C . ARG A 1 106 ? 12.542 -0.297 -0.985 1.00 94.75 106 ARG A C 1
ATOM 816 O O . ARG A 1 106 ? 13.001 0.844 -0.975 1.00 94.75 106 ARG A O 1
ATOM 823 N N . GLN A 1 107 ? 12.830 -1.209 -1.898 1.00 92.69 107 GLN A N 1
ATOM 824 C CA . GLN A 1 107 ? 13.544 -0.986 -3.141 1.00 92.69 107 GLN A CA 1
ATOM 825 C C . GLN A 1 107 ? 12.969 -1.984 -4.143 1.00 92.69 107 GLN A C 1
ATOM 827 O O . GLN A 1 107 ? 12.863 -3.166 -3.824 1.00 92.69 107 GLN A O 1
ATOM 832 N N . TRP A 1 108 ? 12.592 -1.511 -5.324 1.00 92.31 108 TRP A N 1
ATOM 833 C CA . TRP A 1 108 ? 12.022 -2.345 -6.378 1.00 92.31 108 TRP A CA 1
ATOM 834 C C . TRP A 1 108 ? 12.956 -2.391 -7.577 1.00 92.31 108 TRP A C 1
ATOM 836 O O . TRP A 1 108 ? 13.830 -1.541 -7.728 1.00 92.31 108 TRP A O 1
ATOM 846 N N . TRP A 1 109 ? 12.788 -3.389 -8.430 1.00 88.62 109 TRP A N 1
ATOM 847 C CA . TRP A 1 109 ? 13.526 -3.514 -9.680 1.00 88.62 109 TRP A CA 1
ATOM 848 C C . TRP A 1 109 ? 12.688 -4.283 -10.691 1.00 88.62 109 TRP A C 1
ATOM 850 O O . TRP A 1 109 ? 11.759 -5.005 -10.323 1.00 88.62 109 TRP A O 1
ATOM 860 N N . LYS A 1 110 ? 13.021 -4.118 -11.969 1.00 85.25 110 LYS A N 1
ATOM 861 C CA . LYS A 1 110 ? 12.502 -4.947 -13.054 1.00 85.25 110 LYS A CA 1
ATOM 862 C C . LYS A 1 110 ? 13.678 -5.649 -13.709 1.00 85.25 110 LYS A C 1
ATOM 864 O O . LYS A 1 110 ? 14.750 -5.068 -13.859 1.00 85.25 110 LYS A O 1
ATOM 869 N N . ILE A 1 111 ? 13.477 -6.906 -14.081 1.00 75.19 111 ILE A N 1
ATOM 870 C CA . ILE A 1 111 ? 14.432 -7.600 -14.939 1.00 75.19 111 ILE A CA 1
ATOM 871 C C . ILE A 1 111 ? 14.216 -7.023 -16.340 1.00 75.19 111 ILE A C 1
ATOM 873 O O . ILE A 1 111 ? 13.112 -7.106 -16.882 1.00 75.19 111 ILE A O 1
ATOM 877 N N . GLY A 1 112 ? 15.235 -6.354 -16.877 1.00 63.22 112 GLY A N 1
ATOM 878 C CA . GLY A 1 112 ? 15.196 -5.821 -18.234 1.00 63.22 112 GLY A CA 1
ATOM 879 C C . GLY A 1 112 ? 15.154 -6.933 -19.287 1.00 63.22 112 GLY A C 1
ATOM 880 O O . GLY A 1 112 ? 15.378 -8.106 -18.987 1.00 63.22 112 GLY A O 1
ATOM 881 N N . ALA A 1 113 ? 14.900 -6.568 -20.548 1.00 57.84 113 ALA A N 1
ATOM 882 C CA . ALA A 1 113 ? 15.252 -7.446 -21.668 1.00 57.84 113 ALA A CA 1
ATOM 883 C C . ALA A 1 113 ? 16.757 -7.779 -21.598 1.00 57.84 113 ALA A C 1
ATOM 885 O O . ALA A 1 113 ? 17.499 -7.019 -20.982 1.00 57.84 113 ALA A O 1
ATOM 886 N N . ALA A 1 114 ? 17.193 -8.882 -22.219 1.00 56.19 114 ALA A N 1
ATOM 887 C CA . ALA A 1 114 ? 18.503 -9.539 -22.042 1.00 56.19 114 ALA A CA 1
ATOM 888 C C . AL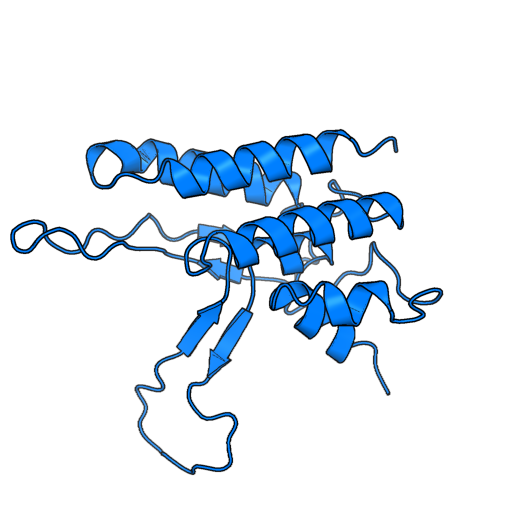A A 1 114 ? 19.767 -8.640 -22.072 1.00 56.19 114 ALA A C 1
ATOM 890 O O . ALA A 1 114 ? 20.826 -9.074 -21.624 1.00 56.19 114 ALA A O 1
ATOM 891 N N . ASP A 1 115 ? 19.642 -7.393 -22.531 1.00 57.31 115 ASP A N 1
ATOM 892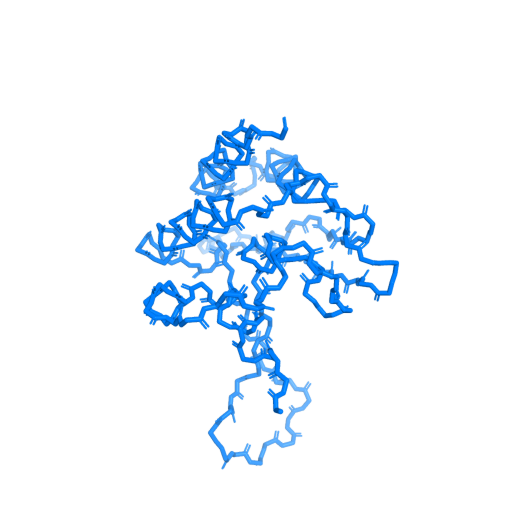 C CA . ASP A 1 115 ? 20.723 -6.432 -22.741 1.00 57.31 115 ASP A CA 1
ATOM 893 C C . ASP A 1 115 ? 20.666 -5.219 -21.779 1.00 57.31 115 ASP A C 1
ATOM 895 O O . ASP A 1 115 ? 21.551 -4.364 -21.802 1.00 57.31 115 ASP A O 1
ATOM 899 N N . ILE A 1 116 ? 19.635 -5.118 -20.926 1.00 58.66 116 ILE A N 1
ATOM 900 C CA . ILE A 1 116 ? 19.462 -4.040 -19.941 1.00 58.66 116 ILE A CA 1
ATOM 901 C C . ILE A 1 116 ? 19.790 -4.590 -18.551 1.00 58.66 116 ILE A C 1
ATOM 903 O O . ILE A 1 116 ? 19.051 -5.400 -17.992 1.00 58.66 116 ILE A O 1
ATOM 907 N N . GLN A 1 117 ? 20.910 -4.125 -17.997 1.00 59.94 117 GLN A N 1
ATOM 908 C CA . GLN A 1 117 ? 21.343 -4.393 -16.625 1.00 59.94 117 GLN A CA 1
ATOM 909 C C . GLN A 1 117 ? 20.206 -4.106 -15.627 1.00 59.94 117 GLN A C 1
ATOM 911 O O . GLN A 1 117 ? 19.510 -3.101 -15.768 1.00 59.94 117 GLN A O 1
ATOM 916 N N . GLU A 1 118 ? 20.024 -4.972 -14.620 1.00 64.88 118 GLU A N 1
ATOM 917 C CA . GLU A 1 118 ? 19.043 -4.758 -13.546 1.00 64.88 118 GLU A CA 1
ATOM 918 C C . GLU A 1 118 ? 19.184 -3.345 -12.965 1.00 64.88 118 GLU A C 1
ATOM 920 O O . GLU A 1 118 ? 20.222 -3.001 -12.392 1.00 64.88 118 GLU A O 1
ATOM 925 N N . SER A 1 119 ? 18.134 -2.531 -13.084 1.00 75.12 119 SER A N 1
ATOM 926 C CA . SER A 1 119 ? 18.091 -1.219 -12.452 1.00 75.12 119 SER A CA 1
ATOM 927 C C . SER A 1 119 ? 17.120 -1.235 -11.285 1.00 75.12 119 SER A C 1
ATOM 929 O O . SER A 1 119 ? 15.920 -1.494 -11.420 1.00 75.12 119 SER A O 1
ATOM 931 N N . LYS A 1 120 ? 17.671 -0.957 -10.107 1.00 87.25 120 LYS A N 1
ATOM 932 C CA . LYS A 1 120 ? 16.914 -0.835 -8.869 1.00 87.25 120 LYS A CA 1
ATOM 933 C C . LYS A 1 120 ? 16.458 0.606 -8.701 1.00 87.25 120 LYS A C 1
ATOM 935 O O . LYS A 1 120 ? 17.214 1.541 -8.967 1.00 87.25 120 LYS A O 1
ATOM 940 N N . THR A 1 121 ? 15.249 0.802 -8.191 1.00 91.00 121 THR A N 1
ATOM 941 C CA . THR A 1 121 ? 14.819 2.113 -7.712 1.00 91.00 121 THR A CA 1
ATOM 942 C C . THR A 1 121 ? 15.738 2.588 -6.591 1.00 91.00 121 THR A C 1
ATOM 944 O O . THR A 1 121 ? 16.487 1.820 -5.972 1.00 91.00 121 THR A O 1
ATOM 947 N N . ARG A 1 122 ? 15.642 3.874 -6.256 1.00 89.88 122 ARG A N 1
ATOM 948 C CA . ARG A 1 122 ? 16.201 4.355 -4.992 1.00 89.88 122 ARG A CA 1
ATOM 949 C C . ARG A 1 122 ? 15.521 3.637 -3.827 1.00 89.88 122 ARG A C 1
ATOM 951 O O . ARG A 1 122 ? 14.331 3.323 -3.888 1.00 89.88 122 ARG A O 1
ATOM 958 N N . THR A 1 123 ? 16.290 3.391 -2.775 1.00 93.88 123 THR A N 1
ATOM 959 C CA . THR A 1 123 ? 15.768 2.854 -1.520 1.00 93.88 123 THR A CA 1
ATOM 960 C C . THR A 1 123 ? 14.941 3.919 -0.811 1.00 93.88 123 THR A C 1
ATOM 962 O O . THR A 1 123 ? 15.400 5.049 -0.631 1.00 93.88 123 THR A O 1
ATOM 965 N N . ILE A 1 124 ? 13.739 3.551 -0.377 1.00 95.06 124 ILE A N 1
ATOM 966 C CA . ILE A 1 124 ? 12.844 4.400 0.409 1.00 95.06 124 ILE A CA 1
ATOM 967 C C . ILE A 1 124 ? 12.676 3.769 1.787 1.00 95.06 124 ILE A C 1
ATOM 969 O O . ILE A 1 124 ? 12.421 2.571 1.890 1.00 95.06 124 ILE A O 1
ATOM 973 N N . THR A 1 125 ? 12.768 4.578 2.840 1.00 96.06 125 THR A N 1
ATOM 974 C CA . THR A 1 125 ? 12.409 4.167 4.201 1.00 96.06 125 THR A CA 1
ATOM 975 C C . THR A 1 125 ? 11.197 4.965 4.656 1.00 96.06 125 THR A C 1
ATOM 977 O O . THR A 1 125 ? 11.272 6.180 4.824 1.00 96.06 125 THR A O 1
ATOM 980 N N . PHE A 1 126 ? 10.080 4.274 4.861 1.00 95.31 126 PHE A N 1
ATOM 981 C CA . PHE A 1 126 ? 8.825 4.841 5.337 1.00 95.31 126 PHE A CA 1
ATOM 982 C C . PHE A 1 126 ? 8.816 4.857 6.870 1.00 95.31 126 PHE A C 1
ATOM 984 O O . PHE A 1 126 ? 8.825 3.799 7.503 1.00 95.31 126 PHE A O 1
ATOM 991 N N . ARG A 1 127 ? 8.801 6.060 7.457 1.00 93.44 127 ARG A N 1
ATOM 992 C CA . ARG A 1 127 ? 8.698 6.322 8.902 1.00 93.44 127 ARG A CA 1
ATOM 993 C C . ARG A 1 127 ? 7.950 7.631 9.117 1.00 93.44 127 ARG A C 1
ATOM 995 O O . ARG A 1 127 ? 8.319 8.615 8.493 1.00 93.44 127 ARG A O 1
ATOM 1002 N N . ASP A 1 128 ? 6.952 7.650 10.000 1.00 93.12 128 ASP A N 1
ATOM 1003 C CA . ASP A 1 128 ? 6.070 8.818 10.216 1.00 93.12 128 ASP A CA 1
ATOM 1004 C C . ASP A 1 128 ? 5.279 9.243 8.956 1.00 93.12 128 ASP A C 1
ATOM 1006 O O . ASP A 1 128 ? 4.847 10.386 8.806 1.00 93.12 128 ASP A O 1
ATOM 1010 N N . PHE A 1 129 ? 5.092 8.314 8.016 1.00 96.75 129 PHE A N 1
ATOM 1011 C CA . PHE A 1 129 ? 4.308 8.549 6.805 1.00 96.75 129 PHE A CA 1
ATOM 1012 C C . PHE A 1 129 ? 2.834 8.250 7.066 1.00 96.75 129 PHE A C 1
ATOM 1014 O O . PHE A 1 129 ? 2.508 7.321 7.807 1.00 96.75 129 PHE A O 1
ATOM 1021 N N . SER A 1 130 ? 1.957 9.007 6.411 1.00 98.00 130 SER A N 1
ATOM 1022 C CA . SER A 1 130 ? 0.556 8.639 6.210 1.00 98.00 130 SER A CA 1
ATOM 1023 C C . SER A 1 130 ? 0.391 7.843 4.909 1.00 98.00 130 SER A C 1
ATOM 1025 O O . SER A 1 130 ? 1.334 7.733 4.116 1.00 98.00 130 SER A O 1
ATOM 1027 N N . ALA A 1 131 ? -0.805 7.308 4.651 1.00 98.31 131 ALA A N 1
ATOM 1028 C CA . ALA A 1 131 ? -1.085 6.609 3.395 1.00 98.31 131 ALA A CA 1
ATOM 1029 C C . ALA A 1 131 ? -0.885 7.530 2.176 1.00 98.31 131 ALA A C 1
ATOM 1031 O O . ALA A 1 131 ? -0.291 7.110 1.183 1.00 98.31 131 ALA A O 1
ATOM 1032 N N . PHE A 1 132 ? -1.275 8.807 2.279 1.00 97.62 132 PHE A N 1
ATOM 1033 C CA . PHE A 1 132 ? -1.012 9.802 1.234 1.00 97.62 132 PHE A CA 1
ATOM 1034 C C . PHE A 1 132 ? 0.479 9.984 0.962 1.00 97.62 132 PHE A C 1
ATOM 1036 O O . PHE A 1 132 ? 0.911 9.913 -0.189 1.00 97.62 132 PHE A O 1
ATOM 1043 N N . SER A 1 133 ? 1.279 10.179 2.014 1.00 97.94 133 SER A N 1
ATOM 1044 C CA . SER A 1 133 ? 2.724 10.365 1.862 1.00 97.94 133 SER A CA 1
ATOM 1045 C C . SER A 1 133 ? 3.395 9.139 1.243 1.00 97.94 133 SER A C 1
ATOM 1047 O O . SER A 1 133 ? 4.337 9.295 0.468 1.00 97.94 133 SER A O 1
ATOM 1049 N N . VAL A 1 134 ? 2.909 7.925 1.544 1.00 98.31 134 VAL A N 1
ATOM 1050 C CA . VAL A 1 134 ? 3.393 6.691 0.904 1.00 98.31 134 VAL A CA 1
ATOM 1051 C C . VAL A 1 134 ? 3.140 6.733 -0.599 1.00 98.31 134 VAL A C 1
ATOM 1053 O O . VAL A 1 134 ? 4.082 6.553 -1.368 1.00 98.31 134 VAL A O 1
ATOM 1056 N N . VAL A 1 135 ? 1.901 7.008 -1.022 1.00 98.25 135 VAL A N 1
ATOM 1057 C CA . VAL A 1 135 ? 1.544 7.032 -2.449 1.00 98.25 135 VAL A CA 1
ATOM 1058 C C . VAL A 1 135 ? 2.367 8.077 -3.202 1.00 98.25 135 VAL A C 1
ATOM 1060 O O . VAL A 1 135 ? 3.001 7.731 -4.196 1.00 98.25 135 VAL A O 1
ATOM 1063 N N . VAL A 1 136 ? 2.433 9.317 -2.697 1.00 97.44 136 VAL A N 1
ATOM 1064 C CA . VAL A 1 136 ? 3.223 10.400 -3.315 1.00 97.44 136 VAL A CA 1
ATOM 1065 C C . VAL A 1 136 ? 4.682 9.984 -3.481 1.00 97.44 136 VAL A C 1
ATOM 1067 O O . VAL A 1 136 ? 5.249 10.123 -4.561 1.00 97.44 136 VAL A O 1
ATOM 1070 N N . LYS A 1 137 ? 5.291 9.410 -2.438 1.00 97.81 137 LYS A N 1
ATOM 1071 C CA . LYS A 1 137 ? 6.709 9.046 -2.478 1.00 97.81 137 LYS A CA 1
ATOM 1072 C C . LYS A 1 137 ? 7.004 7.909 -3.451 1.00 97.81 137 LYS A C 1
ATOM 1074 O O . LYS A 1 137 ? 8.067 7.911 -4.076 1.00 97.81 137 LYS A O 1
ATOM 1079 N N . CYS A 1 138 ? 6.091 6.950 -3.584 1.00 97.44 138 CYS A N 1
ATOM 1080 C CA . CYS A 1 138 ? 6.214 5.895 -4.582 1.00 97.44 138 CYS A CA 1
ATOM 1081 C C . CYS A 1 138 ? 6.105 6.460 -6.006 1.00 97.44 138 CYS A C 1
ATOM 1083 O O . CYS A 1 138 ? 6.962 6.139 -6.824 1.00 97.44 138 CYS A O 1
ATOM 1085 N N . VAL A 1 139 ? 5.132 7.343 -6.280 1.00 96.25 139 VAL A N 1
ATOM 1086 C CA . VAL A 1 139 ? 4.984 8.004 -7.593 1.00 96.25 139 VAL A CA 1
ATOM 1087 C C . VAL A 1 139 ? 6.251 8.776 -7.956 1.00 96.25 139 VAL A C 1
ATOM 1089 O O . VAL A 1 139 ? 6.866 8.472 -8.973 1.00 96.25 139 VAL A O 1
ATOM 1092 N N . GLU A 1 140 ? 6.722 9.666 -7.072 1.00 95.31 140 GLU A N 1
ATOM 1093 C CA . GLU A 1 140 ? 7.972 10.417 -7.278 1.00 95.31 140 GLU A CA 1
ATOM 1094 C C . GLU A 1 140 ? 9.154 9.492 -7.601 1.00 95.31 140 GLU A C 1
ATOM 1096 O O . GLU A 1 140 ? 10.016 9.812 -8.416 1.00 95.31 140 GLU A O 1
ATOM 1101 N N . THR A 1 141 ? 9.227 8.339 -6.932 1.00 95.06 141 THR A N 1
ATOM 1102 C CA . THR A 1 141 ? 10.338 7.400 -7.113 1.00 95.06 141 THR A CA 1
ATOM 1103 C C . THR A 1 141 ? 10.283 6.705 -8.468 1.00 95.06 141 THR A C 1
ATOM 1105 O O . THR A 1 141 ? 11.334 6.512 -9.080 1.00 95.06 141 THR A O 1
ATOM 1108 N N . PHE A 1 142 ? 9.095 6.326 -8.936 1.00 93.81 142 PHE A N 1
ATOM 1109 C CA . PHE A 1 142 ? 8.932 5.655 -10.222 1.00 93.81 142 PHE A CA 1
ATOM 1110 C C . PHE A 1 142 ? 9.046 6.617 -11.403 1.00 93.81 142 PHE A C 1
ATOM 1112 O O . PHE A 1 142 ? 9.731 6.283 -12.366 1.00 93.81 142 PHE A O 1
ATOM 1119 N N . GLU A 1 143 ? 8.492 7.828 -11.308 1.00 90.88 143 GLU A N 1
ATOM 1120 C CA . GLU A 1 143 ? 8.630 8.861 -12.348 1.00 90.88 143 GLU A CA 1
ATOM 1121 C C . GLU A 1 143 ? 10.100 9.244 -12.578 1.00 90.88 143 GLU A C 1
ATOM 1123 O O . GLU A 1 143 ? 10.555 9.353 -13.714 1.00 90.88 143 GLU A O 1
ATOM 1128 N N . LEU A 1 144 ? 10.902 9.346 -11.510 1.00 88.69 144 LEU A N 1
ATOM 1129 C CA . LEU A 1 144 ? 12.347 9.587 -11.626 1.00 88.69 144 LEU A CA 1
ATOM 1130 C C . LEU A 1 144 ? 13.118 8.442 -12.312 1.00 88.69 144 LEU A C 1
ATOM 1132 O O . LEU A 1 144 ? 14.265 8.643 -12.712 1.00 88.69 144 LEU A O 1
ATOM 1136 N N . MET A 1 145 ? 12.522 7.252 -12.413 1.00 86.25 145 MET A N 1
ATOM 1137 C CA . MET A 1 145 ? 13.128 6.037 -12.968 1.00 86.25 145 MET A CA 1
ATOM 1138 C C . MET A 1 145 ? 12.486 5.597 -14.295 1.00 86.25 145 MET A C 1
ATOM 1140 O O . MET A 1 145 ? 12.905 4.581 -14.853 1.00 86.25 145 MET A O 1
ATOM 1144 N N . GLU A 1 146 ? 11.504 6.342 -14.813 1.00 81.62 146 GLU A N 1
ATOM 1145 C CA . GLU A 1 146 ? 10.745 5.993 -16.024 1.00 81.62 146 GLU A CA 1
ATOM 1146 C C . GLU A 1 146 ? 11.643 5.880 -17.267 1.00 81.62 146 GLU A C 1
ATOM 1148 O O . GLU A 1 146 ? 11.423 5.041 -18.136 1.00 81.62 146 GLU A O 1
ATOM 1153 N N . SER A 1 147 ? 12.727 6.661 -17.321 1.00 79.94 147 SER A N 1
ATOM 1154 C CA . SER A 1 147 ? 13.718 6.587 -18.403 1.00 79.94 147 SER A CA 1
ATOM 1155 C C . SER A 1 147 ? 14.534 5.290 -18.414 1.00 79.94 147 SER A C 1
ATOM 1157 O O . SER A 1 147 ? 15.208 5.010 -19.405 1.00 79.94 147 SER A O 1
ATOM 1159 N N . VAL A 1 148 ? 14.495 4.507 -17.329 1.00 82.81 148 VAL A N 1
ATOM 1160 C CA . VAL A 1 148 ? 15.249 3.255 -17.190 1.00 82.81 148 VAL A CA 1
ATOM 1161 C C . VAL A 1 148 ? 14.351 2.035 -17.375 1.00 82.81 148 VAL A C 1
ATOM 1163 O O . VAL A 1 148 ? 14.719 1.095 -18.077 1.00 82.81 148 VAL A O 1
ATOM 1166 N N . HIS A 1 149 ? 13.166 2.049 -16.766 1.00 83.88 149 HIS A N 1
ATOM 1167 C CA . HIS A 1 149 ? 12.165 0.999 -16.919 1.00 83.88 149 HIS A CA 1
ATOM 1168 C C . HIS A 1 149 ? 10.766 1.606 -16.996 1.00 83.88 149 HIS A C 1
ATOM 1170 O O . HIS A 1 149 ? 10.472 2.587 -16.321 1.00 83.88 149 HIS A O 1
ATOM 1176 N N . ASP A 1 150 ? 9.882 0.963 -17.759 1.00 88.12 150 ASP A N 1
ATOM 1177 C CA . ASP A 1 150 ? 8.466 1.322 -17.796 1.00 88.12 150 ASP A CA 1
ATOM 1178 C C . ASP A 1 150 ? 7.808 0.970 -16.456 1.00 88.12 150 ASP A C 1
ATOM 1180 O O . ASP A 1 150 ? 7.634 -0.209 -16.156 1.00 88.12 150 ASP A O 1
ATOM 1184 N N . TRP A 1 151 ? 7.451 1.975 -15.653 1.00 91.50 151 TRP A N 1
ATOM 1185 C CA . TRP A 1 151 ? 6.726 1.845 -14.379 1.00 91.50 151 TRP A CA 1
ATOM 1186 C C . TRP A 1 151 ? 5.253 2.262 -14.485 1.00 91.50 151 TRP A C 1
ATOM 1188 O O . TRP A 1 151 ? 4.575 2.427 -13.469 1.00 91.50 151 TRP A O 1
ATOM 1198 N N . LYS A 1 152 ? 4.729 2.428 -15.703 1.00 90.94 152 LYS A N 1
ATOM 1199 C CA . LYS A 1 152 ? 3.406 3.009 -15.940 1.00 90.94 152 LYS A CA 1
ATOM 1200 C C . LYS A 1 152 ? 2.290 2.262 -15.213 1.00 90.94 152 LYS A C 1
ATOM 1202 O O . LYS A 1 152 ? 1.457 2.887 -14.567 1.00 90.94 152 LYS A O 1
ATOM 1207 N N . ALA A 1 153 ? 2.310 0.930 -15.239 1.00 92.62 153 ALA A N 1
ATOM 1208 C CA . ALA A 1 153 ? 1.301 0.109 -14.565 1.00 92.62 153 ALA A CA 1
ATOM 1209 C C . ALA A 1 153 ? 1.327 0.236 -13.026 1.00 92.62 153 ALA A C 1
ATOM 1211 O O . ALA A 1 153 ? 0.331 -0.055 -12.359 1.00 92.62 153 ALA A O 1
ATOM 1212 N N . GLU A 1 154 ? 2.461 0.616 -12.436 1.00 95.56 154 GLU A N 1
ATOM 1213 C CA . GLU A 1 154 ? 2.588 0.882 -11.000 1.00 95.56 154 GLU A CA 1
ATOM 1214 C C . GLU A 1 154 ? 2.125 2.305 -10.677 1.00 95.56 154 GLU A C 1
ATOM 1216 O O . GLU A 1 154 ? 1.396 2.498 -9.703 1.00 95.56 154 GLU A O 1
ATOM 1221 N N . CYS A 1 155 ? 2.463 3.282 -11.523 1.00 95.75 155 CYS A N 1
ATOM 1222 C CA . CYS A 1 155 ? 1.952 4.647 -11.412 1.00 95.75 155 CYS A CA 1
ATOM 1223 C C . CYS A 1 155 ? 0.420 4.692 -11.546 1.00 95.75 155 CYS A C 1
ATOM 1225 O O . CYS A 1 155 ? -0.241 5.286 -10.701 1.00 95.75 155 CYS A O 1
ATOM 1227 N N . GLU A 1 156 ? -0.173 3.982 -12.512 1.00 96.44 156 GLU A N 1
ATOM 1228 C CA . GLU A 1 156 ? -1.633 3.892 -12.687 1.00 96.44 156 GLU A CA 1
ATOM 1229 C C . GLU A 1 156 ? -2.340 3.287 -11.458 1.00 96.44 156 GLU A C 1
ATOM 1231 O O . GLU A 1 156 ? -3.417 3.746 -11.050 1.00 96.44 156 GLU A O 1
ATOM 1236 N N . PHE A 1 157 ? -1.727 2.276 -10.826 1.00 98.19 157 PHE A N 1
ATOM 1237 C CA . PHE A 1 157 ? -2.211 1.728 -9.558 1.00 98.19 157 PHE A CA 1
ATOM 1238 C C . PHE A 1 157 ? -2.172 2.788 -8.449 1.00 98.19 157 PHE A C 1
ATOM 1240 O O . PHE A 1 157 ? -3.163 2.972 -7.742 1.00 98.19 157 PHE A O 1
ATOM 1247 N N . LEU A 1 158 ? -1.055 3.506 -8.309 1.00 98.25 158 LEU A N 1
ATOM 1248 C CA . LEU A 1 158 ? -0.869 4.528 -7.278 1.00 98.25 158 LEU A CA 1
ATOM 1249 C C . LEU A 1 158 ? -1.796 5.731 -7.471 1.00 98.25 158 LEU A C 1
ATOM 1251 O O . LEU A 1 158 ? -2.358 6.224 -6.497 1.00 98.25 158 LEU A O 1
ATOM 1255 N N . GLU A 1 159 ? -2.031 6.167 -8.705 1.00 97.62 159 GLU A N 1
ATOM 1256 C CA . GLU A 1 159 ? -3.030 7.189 -9.015 1.00 97.62 159 GLU A CA 1
ATOM 1257 C C . GLU A 1 159 ? -4.439 6.739 -8.627 1.00 97.62 159 GLU A C 1
ATOM 1259 O O . GLU A 1 159 ? -5.224 7.508 -8.070 1.00 97.62 159 GLU A O 1
ATOM 1264 N N . SER A 1 160 ? -4.776 5.480 -8.905 1.00 98.31 160 SER A N 1
ATOM 1265 C CA . SER A 1 160 ? -6.070 4.912 -8.527 1.00 98.31 160 SER A CA 1
ATOM 1266 C C . SER A 1 160 ? -6.213 4.829 -7.008 1.00 98.31 160 SER A C 1
ATOM 1268 O O . SER A 1 160 ? -7.249 5.223 -6.471 1.00 98.31 160 SER A O 1
ATOM 1270 N N . ALA A 1 161 ? -5.155 4.417 -6.303 1.00 98.50 161 ALA A N 1
ATOM 1271 C CA . ALA A 1 161 ? -5.097 4.463 -4.847 1.00 98.50 161 ALA A CA 1
ATOM 1272 C C . ALA A 1 161 ? -5.268 5.901 -4.330 1.00 98.50 161 ALA A C 1
ATOM 1274 O O . ALA A 1 161 ? -6.097 6.131 -3.456 1.00 98.50 161 ALA A O 1
ATOM 1275 N N . MET A 1 162 ? -4.581 6.887 -4.917 1.00 97.94 162 MET A N 1
ATOM 1276 C CA . MET A 1 162 ? -4.709 8.306 -4.566 1.00 97.94 162 MET A CA 1
ATOM 1277 C C . MET A 1 162 ? -6.153 8.806 -4.701 1.00 97.94 162 MET A C 1
ATOM 1279 O O . MET A 1 162 ? -6.661 9.474 -3.803 1.00 97.94 162 MET A O 1
ATOM 1283 N N . ARG A 1 163 ? -6.848 8.460 -5.795 1.00 97.81 163 ARG A N 1
ATOM 1284 C CA . ARG A 1 163 ? -8.268 8.813 -5.992 1.00 97.81 163 ARG A CA 1
ATOM 1285 C C . ARG A 1 163 ? -9.159 8.210 -4.903 1.00 97.81 163 ARG A C 1
ATOM 1287 O O . ARG A 1 163 ? -10.058 8.890 -4.419 1.00 97.81 163 ARG A O 1
ATOM 1294 N N . ILE A 1 164 ? -8.900 6.964 -4.500 1.00 98.19 164 ILE A N 1
ATOM 1295 C CA . ILE A 1 164 ? -9.634 6.304 -3.411 1.00 98.19 164 ILE A CA 1
ATOM 1296 C C . ILE A 1 164 ? -9.375 7.014 -2.081 1.00 98.19 164 ILE A C 1
ATOM 1298 O O . ILE A 1 164 ? -10.329 7.348 -1.384 1.00 98.19 164 ILE A O 1
ATOM 1302 N N . LEU A 1 165 ? -8.114 7.302 -1.750 1.00 97.38 165 LEU A N 1
ATOM 1303 C CA . LEU A 1 165 ? -7.765 8.013 -0.518 1.00 97.38 165 LEU A CA 1
ATOM 1304 C C . LEU A 1 165 ? -8.387 9.421 -0.484 1.00 97.38 165 LEU A C 1
ATOM 1306 O O . LEU A 1 165 ? -8.920 9.823 0.540 1.00 97.38 165 LEU A O 1
ATOM 1310 N N . ASN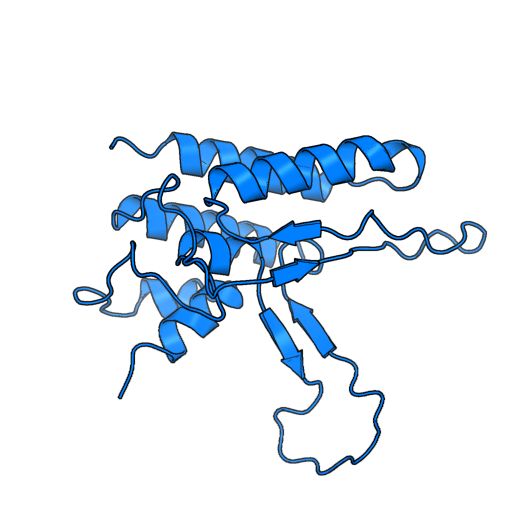 A 1 166 ? -8.423 10.137 -1.610 1.00 94.19 166 ASN A N 1
ATOM 1311 C CA . ASN A 1 166 ? -9.079 11.449 -1.711 1.00 94.19 166 ASN A CA 1
ATOM 1312 C C . ASN A 1 166 ? -10.612 11.396 -1.624 1.00 94.19 166 ASN A C 1
ATOM 1314 O O . ASN A 1 166 ? -11.239 12.425 -1.392 1.00 94.19 166 ASN A O 1
ATOM 1318 N N . SER A 1 167 ? -11.231 10.227 -1.820 1.00 91.19 167 SER A N 1
ATOM 1319 C CA . SER A 1 167 ? -12.680 10.066 -1.624 1.00 91.19 167 SER A CA 1
ATOM 1320 C C . SER A 1 167 ? -13.081 10.014 -0.146 1.00 91.19 167 SER A C 1
ATOM 1322 O O . SER A 1 167 ? -14.271 10.088 0.168 1.00 91.19 167 SER A O 1
ATOM 1324 N N . TYR A 1 168 ? -12.098 9.923 0.758 1.00 78.00 168 TYR A N 1
ATOM 1325 C CA . TYR A 1 168 ? -12.307 10.073 2.190 1.00 78.00 168 TYR A CA 1
ATOM 1326 C C . TYR A 1 168 ? -12.885 11.459 2.490 1.00 78.00 168 TYR A C 1
ATOM 1328 O O . TYR A 1 168 ? -12.246 12.489 2.279 1.00 78.00 168 TYR A O 1
ATOM 1336 N N . SER A 1 169 ? -14.121 11.468 2.975 1.00 61.06 169 SER A N 1
ATOM 1337 C CA . SER A 1 169 ? -14.782 12.649 3.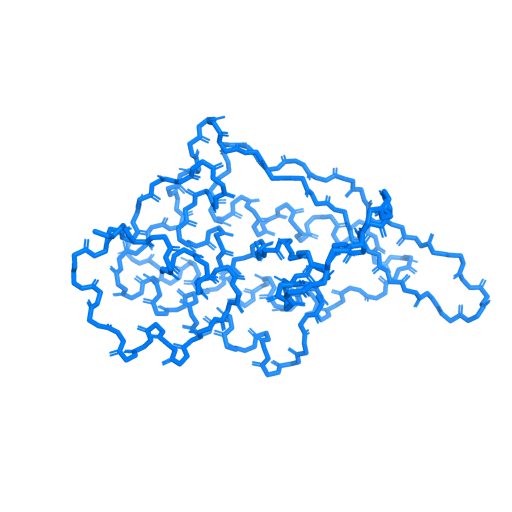524 1.00 61.06 169 SER A CA 1
ATOM 1338 C C . SER A 1 169 ? -14.631 12.563 5.039 1.00 61.06 169 SER A C 1
ATOM 1340 O O . SER A 1 169 ? -15.427 11.902 5.701 1.00 61.06 169 SER A O 1
ATOM 1342 N N . GLY A 1 170 ? -13.537 13.133 5.547 1.00 52.81 170 GLY A N 1
ATOM 1343 C CA . GLY A 1 170 ? -13.322 13.343 6.982 1.00 52.81 170 GLY A CA 1
ATOM 1344 C C . GLY A 1 170 ? -14.160 14.491 7.520 1.00 52.81 170 GLY A C 1
ATOM 1345 O O . GLY A 1 170 ? -14.398 15.449 6.747 1.00 52.81 170 GLY A O 1
#

Organism: NCBI:txid327968